Protein AF-A0AAD4SJN8-F1 (afdb_monomer_lite)

Structure (mmCIF, N/CA/C/O backbone):
data_AF-A0AAD4SJN8-F1
#
_entry.id   AF-A0AAD4SJN8-F1
#
loop_
_atom_site.group_PDB
_atom_site.id
_atom_site.type_symbol
_atom_site.label_atom_id
_atom_site.label_alt_id
_atom_site.label_comp_id
_atom_site.label_asym_id
_atom_site.label_entity_id
_atom_site.label_seq_id
_atom_site.pdbx_PDB_ins_code
_atom_site.Cartn_x
_atom_site.Cartn_y
_atom_site.Cartn_z
_atom_site.occupancy
_atom_site.B_iso_or_equiv
_atom_site.auth_seq_id
_atom_site.auth_comp_id
_atom_site.auth_asym_id
_atom_site.auth_atom_id
_atom_site.pdbx_PDB_model_num
ATOM 1 N N . MET A 1 1 ? -13.534 -18.147 2.222 1.00 52.78 1 MET A N 1
ATOM 2 C CA . MET A 1 1 ? -14.309 -17.140 1.469 1.00 52.78 1 MET A CA 1
ATOM 3 C C . MET A 1 1 ? -14.317 -15.875 2.313 1.00 52.78 1 MET A C 1
ATOM 5 O O . MET A 1 1 ? -14.558 -16.016 3.506 1.00 52.78 1 MET A O 1
ATOM 9 N N . CYS A 1 2 ? -14.008 -14.696 1.762 1.00 61.00 2 CYS A N 1
ATOM 10 C CA . CYS A 1 2 ? -14.218 -13.449 2.507 1.00 61.00 2 CYS A CA 1
ATOM 11 C C . CYS A 1 2 ? -15.721 -13.324 2.784 1.00 61.00 2 CYS A C 1
ATOM 13 O O . CYS A 1 2 ? -16.526 -13.441 1.858 1.00 61.00 2 CYS A O 1
ATOM 15 N N . ALA A 1 3 ? -16.102 -13.177 4.051 1.00 56.16 3 ALA A N 1
ATOM 16 C CA . ALA A 1 3 ? -17.465 -12.792 4.382 1.00 56.16 3 ALA A CA 1
ATOM 17 C C . ALA A 1 3 ? -17.661 -11.341 3.927 1.00 56.16 3 ALA A C 1
ATOM 19 O O . ALA A 1 3 ? -16.740 -10.533 4.043 1.00 56.16 3 ALA A O 1
ATOM 20 N N . ALA A 1 4 ? -18.826 -11.023 3.365 1.00 48.06 4 ALA A N 1
ATOM 21 C CA . ALA A 1 4 ? -19.153 -9.646 3.028 1.00 48.06 4 ALA A CA 1
ATOM 22 C C . ALA A 1 4 ? -19.136 -8.810 4.315 1.00 48.06 4 ALA A C 1
ATOM 24 O O . ALA A 1 4 ? -19.771 -9.192 5.298 1.00 48.06 4 ALA A O 1
ATOM 25 N N . ALA A 1 5 ? -18.408 -7.694 4.304 1.00 50.81 5 ALA A N 1
ATOM 26 C CA . ALA A 1 5 ? -18.499 -6.712 5.371 1.00 50.81 5 ALA A CA 1
ATOM 27 C C . ALA A 1 5 ? -19.950 -6.211 5.440 1.00 50.81 5 ALA A C 1
ATOM 29 O O . ALA A 1 5 ? -20.503 -5.744 4.439 1.00 50.81 5 ALA A O 1
ATOM 30 N N . GLU A 1 6 ? -20.586 -6.327 6.606 1.00 46.16 6 GLU A N 1
ATOM 31 C CA . GLU A 1 6 ? -21.868 -5.673 6.849 1.00 46.16 6 GLU A CA 1
ATOM 32 C C . GLU A 1 6 ? -21.643 -4.160 6.796 1.00 46.16 6 GLU A C 1
ATOM 34 O O . GLU A 1 6 ? -20.982 -3.567 7.651 1.00 46.16 6 GLU A O 1
ATOM 39 N N . SER A 1 7 ? -22.165 -3.542 5.735 1.00 48.19 7 SER A N 1
ATOM 40 C CA . SER A 1 7 ? -22.063 -2.109 5.476 1.00 48.19 7 SER A CA 1
ATOM 41 C C . SER A 1 7 ? -22.897 -1.345 6.504 1.00 48.19 7 SER A C 1
ATOM 43 O O . SER A 1 7 ? -24.072 -1.048 6.299 1.00 48.19 7 SER A O 1
ATOM 45 N N . THR A 1 8 ? -22.290 -1.064 7.654 1.00 46.25 8 THR A N 1
ATOM 46 C CA . THR A 1 8 ? -22.878 -0.191 8.666 1.00 46.25 8 THR A CA 1
ATOM 47 C C . THR A 1 8 ? -22.428 1.227 8.353 1.00 46.25 8 THR A C 1
ATOM 49 O O . THR A 1 8 ? -21.263 1.585 8.522 1.00 46.25 8 THR A O 1
ATOM 52 N N . THR A 1 9 ? -23.348 2.034 7.831 1.00 47.91 9 THR A N 1
ATOM 53 C CA . THR A 1 9 ? -23.113 3.436 7.488 1.00 47.91 9 THR A CA 1
ATOM 54 C C . THR A 1 9 ? -22.789 4.244 8.743 1.00 47.91 9 THR A C 1
ATOM 56 O O . THR A 1 9 ? -23.693 4.635 9.480 1.00 47.91 9 THR A O 1
ATOM 59 N N . ILE A 1 10 ? -21.509 4.538 8.966 1.00 47.38 10 ILE A N 1
ATOM 60 C CA . ILE A 1 10 ? -21.083 5.630 9.842 1.00 47.38 10 ILE A CA 1
ATOM 61 C C . ILE A 1 10 ? -20.614 6.759 8.934 1.00 47.38 10 ILE A C 1
ATOM 63 O O . ILE A 1 10 ? -19.460 6.822 8.518 1.00 47.38 10 ILE A O 1
ATOM 67 N N . VAL A 1 11 ? -21.550 7.644 8.591 1.00 51.84 11 VAL A N 1
ATOM 68 C CA . VAL A 1 11 ? -21.216 8.938 7.999 1.00 51.84 11 VAL A CA 1
ATOM 69 C C . VAL A 1 11 ? -20.634 9.785 9.126 1.00 51.84 11 VAL A C 1
ATOM 71 O O . VAL A 1 11 ? -21.370 10.358 9.925 1.00 51.84 11 VAL A O 1
ATOM 74 N N . SER A 1 12 ? -19.308 9.823 9.213 1.00 41.06 12 SER A N 1
ATOM 75 C CA . SER A 1 12 ? -18.590 10.853 9.957 1.00 41.06 12 SER A CA 1
ATOM 76 C C . SER A 1 12 ? -17.922 11.759 8.936 1.00 41.06 12 SER A C 1
ATOM 78 O O . SER A 1 12 ? -17.239 11.285 8.034 1.00 41.06 12 SER A O 1
ATOM 80 N N . SER A 1 13 ? -18.176 13.058 9.043 1.00 40.31 13 SER A N 1
ATOM 81 C CA . SER A 1 13 ? -17.774 14.125 8.122 1.00 40.31 13 SER A CA 1
ATOM 82 C C . SER A 1 13 ? -16.278 14.471 8.180 1.00 40.31 13 SER A C 1
ATOM 84 O O . SER A 1 13 ? -15.900 15.639 8.143 1.00 40.31 13 SER A O 1
ATOM 86 N N . GLN A 1 14 ? -15.426 13.459 8.276 1.00 47.50 14 GLN A N 1
ATOM 87 C CA . GLN A 1 14 ? -14.011 13.529 7.939 1.00 47.50 14 GLN A CA 1
ATOM 88 C C . GLN A 1 14 ? -13.916 12.874 6.562 1.00 47.50 14 GLN A C 1
ATOM 90 O O . GLN A 1 14 ? -14.525 11.821 6.402 1.00 47.50 14 GLN A O 1
ATOM 95 N N . GLU A 1 15 ? -13.256 13.468 5.564 1.00 55.94 15 GLU A N 1
ATOM 96 C CA . GLU A 1 15 ? -13.024 12.784 4.280 1.00 55.94 15 GLU A CA 1
ATOM 97 C 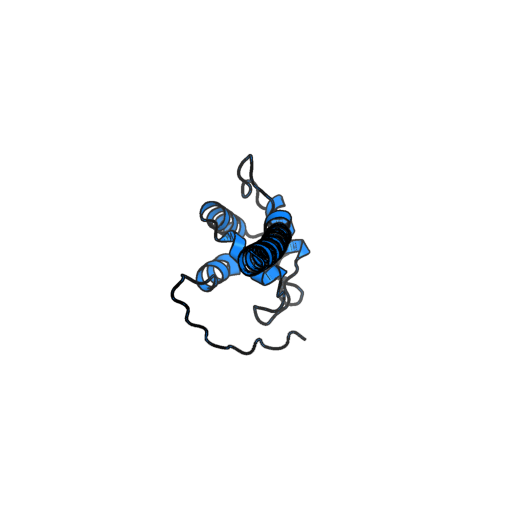C . GLU A 1 15 ? -12.457 11.389 4.573 1.00 55.94 15 GLU A C 1
ATOM 99 O O . GLU A 1 15 ? -11.333 11.238 5.050 1.00 55.94 15 GLU A O 1
ATOM 104 N N . GLY A 1 16 ? -13.315 10.375 4.470 1.00 68.88 16 GLY A N 1
ATOM 105 C CA . GLY A 1 16 ? -12.965 9.018 4.846 1.00 68.88 16 GLY A CA 1
ATOM 106 C C . GLY A 1 16 ? -12.077 8.435 3.766 1.00 68.88 16 GLY A C 1
ATOM 107 O O . GLY A 1 16 ? -12.225 8.804 2.607 1.00 68.88 16 GLY A O 1
ATOM 108 N N . CYS A 1 17 ? -11.263 7.446 4.130 1.00 80.62 17 CYS A N 1
ATOM 109 C CA . CYS A 1 17 ? -10.319 6.754 3.249 1.00 80.62 17 CYS A CA 1
ATOM 110 C C . CYS A 1 17 ? -10.909 6.161 1.950 1.00 80.62 17 CYS A C 1
ATOM 112 O O . CYS A 1 17 ? -10.179 5.548 1.183 1.00 80.62 17 CYS A O 1
ATOM 114 N N . SER A 1 18 ? -12.220 6.262 1.712 1.00 83.00 18 SER A N 1
ATOM 115 C CA . SER A 1 18 ? -12.920 5.701 0.557 1.00 83.00 18 SER A CA 1
ATOM 116 C C . SER A 1 18 ? -12.450 6.295 -0.769 1.00 83.00 18 SER A C 1
ATOM 118 O O . SER A 1 18 ? -12.319 5.553 -1.743 1.00 83.00 18 SER A O 1
ATOM 120 N N . ASN A 1 19 ? -12.213 7.607 -0.837 1.00 84.06 19 ASN A N 1
ATOM 121 C CA . ASN A 1 19 ? -11.777 8.248 -2.081 1.00 84.06 19 ASN A CA 1
ATOM 122 C C . ASN A 1 19 ? -10.348 7.813 -2.415 1.00 84.06 19 ASN A C 1
ATOM 124 O O . ASN A 1 19 ? -10.052 7.397 -3.531 1.00 84.06 19 ASN A O 1
ATOM 128 N N . GLU A 1 20 ? -9.497 7.790 -1.401 1.00 83.69 20 GLU A N 1
ATOM 129 C CA . GLU A 1 20 ? -8.092 7.419 -1.470 1.00 83.69 20 GLU A CA 1
ATOM 130 C C . GLU A 1 20 ? -7.947 5.939 -1.839 1.00 83.69 20 GLU A C 1
ATOM 132 O O . GLU A 1 20 ? -7.161 5.585 -2.717 1.00 83.69 20 GLU A O 1
ATOM 137 N N . LEU A 1 21 ? -8.753 5.061 -1.231 1.00 83.75 21 LEU A N 1
ATOM 138 C CA . LEU A 1 21 ? -8.773 3.635 -1.560 1.00 83.75 21 LEU A CA 1
ATOM 139 C C . LEU A 1 21 ? -9.265 3.393 -2.990 1.00 83.75 21 LEU A C 1
ATOM 141 O O . LEU A 1 21 ? -8.766 2.494 -3.664 1.00 83.75 21 LEU A O 1
ATOM 145 N N . THR A 1 22 ? -10.202 4.218 -3.467 1.00 85.94 22 THR A N 1
ATOM 146 C CA . THR A 1 22 ? -10.669 4.185 -4.859 1.00 85.94 22 THR A CA 1
ATOM 147 C C . THR A 1 22 ? -9.557 4.605 -5.818 1.00 85.94 22 THR A C 1
ATOM 149 O O . THR A 1 22 ? -9.368 3.968 -6.851 1.00 85.94 22 THR A O 1
ATOM 152 N N . GLU A 1 23 ? -8.763 5.622 -5.480 1.00 85.31 23 GLU A N 1
ATOM 153 C CA . GLU A 1 23 ? -7.605 6.013 -6.292 1.00 85.31 23 GLU A CA 1
ATOM 154 C C . GLU A 1 23 ? -6.499 4.949 -6.298 1.00 85.31 23 GLU A C 1
ATOM 156 O O . GLU A 1 23 ? -5.854 4.733 -7.325 1.00 85.31 23 GLU A O 1
ATOM 161 N N . LEU A 1 24 ? -6.311 4.245 -5.179 1.00 84.62 24 LEU A N 1
ATOM 162 C CA . LEU A 1 24 ? -5.386 3.116 -5.041 1.00 84.62 24 LEU A CA 1
ATOM 163 C C . LEU A 1 24 ? -5.916 1.815 -5.664 1.00 84.62 24 LEU A C 1
ATOM 165 O O . LEU A 1 24 ? -5.162 0.846 -5.780 1.00 84.62 24 LEU A O 1
ATOM 169 N N . ALA A 1 25 ? -7.158 1.793 -6.161 1.00 87.62 25 ALA A N 1
ATOM 170 C CA . ALA A 1 25 ? -7.733 0.632 -6.839 1.00 87.62 25 ALA A CA 1
ATOM 171 C C . ALA A 1 25 ? -6.933 0.216 -8.088 1.00 87.62 25 ALA A C 1
ATOM 173 O O . ALA A 1 25 ? -6.911 -0.956 -8.463 1.00 87.62 25 ALA A O 1
ATOM 174 N N . VAL A 1 26 ? -6.199 1.150 -8.703 1.00 90.31 26 VAL A N 1
ATOM 175 C CA . VAL A 1 26 ? -5.291 0.866 -9.830 1.00 90.31 26 VAL A CA 1
ATOM 176 C C . VAL A 1 26 ? -4.146 -0.089 -9.460 1.00 90.31 26 VAL A C 1
ATOM 178 O O . VAL A 1 26 ? -3.528 -0.671 -10.348 1.00 90.31 26 VAL A O 1
ATOM 181 N N . CYS A 1 27 ? -3.858 -0.264 -8.166 1.00 91.19 27 CYS A N 1
ATOM 182 C CA . CYS A 1 27 ? -2.856 -1.198 -7.657 1.00 91.19 27 CYS A CA 1
ATOM 183 C C . CYS A 1 27 ? -3.401 -2.618 -7.450 1.00 91.19 27 CYS A C 1
ATOM 185 O O . CYS A 1 27 ? -2.610 -3.553 -7.326 1.00 91.19 27 CYS A O 1
ATOM 187 N N . LEU A 1 28 ? -4.730 -2.802 -7.417 1.00 90.88 28 LEU A N 1
ATOM 188 C CA . LEU A 1 28 ? -5.381 -4.079 -7.091 1.00 90.88 28 LEU A CA 1
ATOM 189 C C . LEU A 1 28 ? -4.920 -5.254 -7.950 1.00 90.88 28 LEU A C 1
ATOM 191 O O . LEU A 1 28 ? -4.665 -6.305 -7.366 1.00 90.88 28 LEU A O 1
ATOM 195 N N . PRO A 1 29 ? -4.730 -5.117 -9.273 1.00 90.62 29 PRO A N 1
ATOM 196 C CA . PRO A 1 29 ? -4.205 -6.206 -10.092 1.00 90.62 29 PRO A CA 1
ATOM 197 C C . PRO A 1 29 ? -2.890 -6.811 -9.572 1.00 90.62 29 PRO A C 1
ATOM 199 O O . PRO A 1 29 ? -2.653 -7.995 -9.787 1.00 90.62 29 PRO A O 1
ATOM 202 N N . TYR A 1 30 ? -2.059 -6.015 -8.888 1.00 91.38 30 TYR A N 1
ATOM 203 C CA . TYR A 1 30 ? -0.795 -6.452 -8.296 1.00 91.38 30 TYR A CA 1
ATOM 204 C C . TYR A 1 30 ? -0.943 -6.882 -6.831 1.00 91.38 30 TYR A C 1
ATOM 206 O O . TYR A 1 30 ? -0.429 -7.931 -6.455 1.00 91.38 30 TYR A O 1
ATOM 214 N N . ILE A 1 31 ? -1.641 -6.095 -6.000 1.00 92.12 31 ILE A N 1
ATOM 215 C CA . ILE A 1 31 ? -1.727 -6.335 -4.546 1.00 92.12 31 ILE A CA 1
ATOM 216 C C . ILE A 1 31 ? -2.815 -7.325 -4.131 1.00 92.12 31 ILE A C 1
ATOM 218 O O . ILE A 1 31 ? -2.929 -7.635 -2.951 1.00 92.12 31 ILE A O 1
ATOM 222 N N . SER A 1 32 ? -3.668 -7.782 -5.042 1.00 92.38 32 SER A N 1
ATOM 223 C CA . SER A 1 32 ? -4.717 -8.743 -4.695 1.00 92.38 32 SER A CA 1
ATOM 224 C C . SER A 1 32 ? -4.159 -10.156 -4.572 1.00 92.38 32 SER A C 1
ATOM 226 O O . SER A 1 32 ? -3.155 -10.492 -5.191 1.00 92.38 32 SER A O 1
ATOM 228 N N . SER A 1 33 ? -4.846 -11.012 -3.820 1.00 90.06 33 SER A N 1
ATOM 229 C CA . SER A 1 33 ? -4.642 -12.461 -3.894 1.00 90.06 33 SER A CA 1
ATOM 230 C C . SER A 1 33 ? -5.430 -13.069 -5.069 1.00 90.06 33 SER A C 1
ATOM 232 O O . SER A 1 33 ? -6.355 -12.432 -5.594 1.00 90.06 33 SER A O 1
ATOM 234 N N . PRO A 1 34 ? -5.119 -14.312 -5.489 1.00 85.62 34 PRO A N 1
ATOM 235 C CA . PRO A 1 34 ? -5.926 -15.030 -6.471 1.00 85.62 34 PRO A CA 1
ATOM 236 C C . PRO A 1 34 ? -7.418 -15.047 -6.104 1.00 85.62 34 PRO A C 1
ATOM 238 O O . PRO A 1 34 ? -7.753 -15.253 -4.933 1.00 85.62 34 PRO A O 1
ATOM 241 N N . PRO A 1 35 ? -8.330 -14.852 -7.076 1.00 85.12 35 PRO A N 1
ATOM 242 C CA . PRO A 1 35 ? -8.108 -14.787 -8.530 1.00 85.12 35 PRO A CA 1
ATOM 243 C C . PRO A 1 35 ? -7.834 -13.377 -9.088 1.00 85.12 35 PRO A C 1
ATOM 245 O O . PRO A 1 35 ? -7.722 -13.215 -10.300 1.00 85.12 35 PRO A O 1
ATOM 248 N N . ASN A 1 36 ? -7.763 -12.351 -8.238 1.00 87.50 36 ASN A N 1
ATOM 249 C CA . ASN A 1 36 ? -7.689 -10.952 -8.672 1.00 87.50 36 ASN A CA 1
ATOM 250 C C . ASN A 1 36 ? -6.247 -10.449 -8.876 1.00 87.50 36 ASN A C 1
ATOM 252 O O . ASN A 1 36 ? -6.052 -9.289 -9.239 1.00 87.50 36 ASN A O 1
ATOM 256 N N . ASN A 1 37 ? -5.239 -11.301 -8.661 1.00 89.94 37 ASN A N 1
ATOM 257 C CA . ASN A 1 37 ? -3.824 -11.021 -8.914 1.00 89.94 37 ASN A CA 1
ATOM 258 C C . ASN A 1 37 ? -3.504 -11.083 -10.422 1.00 89.94 37 ASN A C 1
ATOM 260 O O . ASN A 1 37 ? -2.785 -11.956 -10.900 1.00 89.94 37 ASN A O 1
ATOM 264 N N . LEU A 1 38 ? -4.102 -10.182 -11.201 1.00 88.56 38 LEU A N 1
ATOM 265 C CA . LEU A 1 38 ? -4.031 -10.203 -12.665 1.00 88.56 38 LEU A CA 1
ATOM 266 C C . LEU A 1 38 ? -2.630 -9.900 -13.222 1.00 88.56 38 LEU A C 1
ATOM 268 O O . LEU A 1 38 ? -2.385 -10.157 -14.399 1.00 88.56 38 LEU A O 1
ATOM 272 N N . THR A 1 39 ? -1.729 -9.331 -12.417 1.00 88.38 39 THR A N 1
ATOM 273 C CA . THR A 1 39 ? -0.361 -8.992 -12.827 1.00 88.38 39 THR A CA 1
ATOM 274 C C . THR A 1 39 ? 0.638 -9.208 -11.692 1.00 88.38 39 THR A C 1
ATOM 276 O O . THR A 1 39 ? 0.348 -8.958 -10.522 1.00 88.38 39 THR A O 1
ATOM 279 N N . ASP A 1 40 ? 1.8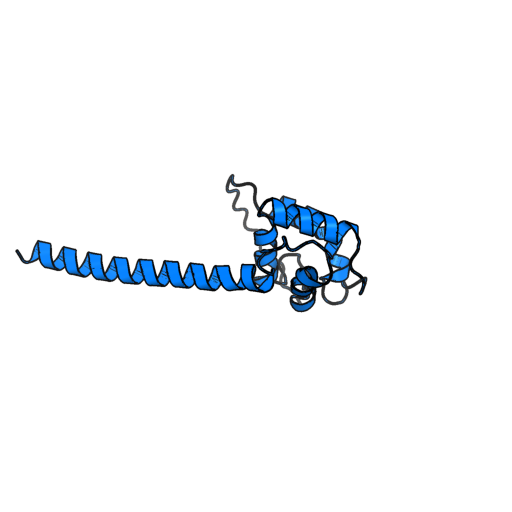48 -9.630 -12.052 1.00 85.75 40 ASP A N 1
ATOM 280 C CA . ASP A 1 40 ? 3.006 -9.677 -11.151 1.00 85.75 40 ASP A CA 1
ATOM 281 C C . ASP A 1 40 ? 3.873 -8.414 -11.241 1.00 85.75 40 ASP A C 1
ATOM 283 O O . ASP A 1 40 ? 4.755 -8.204 -10.413 1.00 85.75 40 ASP A O 1
ATOM 287 N N . GLU A 1 41 ? 3.594 -7.540 -12.209 1.00 87.44 41 GLU A N 1
ATOM 288 C CA . GLU A 1 41 ? 4.257 -6.249 -12.369 1.00 87.44 41 GLU A CA 1
ATOM 289 C C . GLU A 1 41 ? 3.380 -5.114 -11.837 1.00 87.44 41 GLU A C 1
ATOM 291 O O . GLU A 1 41 ? 2.166 -5.088 -12.064 1.00 87.44 41 GLU A O 1
ATOM 296 N N . VAL A 1 42 ? 4.002 -4.149 -11.152 1.00 87.81 42 VAL A N 1
ATOM 297 C CA . VAL A 1 42 ? 3.310 -2.964 -10.634 1.00 87.81 42 VAL A CA 1
ATOM 298 C C . VAL A 1 42 ? 3.052 -1.978 -11.778 1.00 87.81 42 VAL A C 1
ATOM 300 O O . VAL A 1 42 ? 4.008 -1.508 -12.399 1.00 87.81 42 VAL A O 1
ATOM 303 N N . PRO A 1 43 ? 1.789 -1.596 -12.046 1.00 85.62 43 PRO A N 1
ATOM 304 C CA . PRO A 1 43 ? 1.487 -0.578 -13.047 1.00 85.62 43 PRO A CA 1
ATOM 305 C C . PRO A 1 43 ? 2.140 0.762 -12.687 1.00 85.62 43 PRO A C 1
ATOM 307 O O . PRO A 1 43 ? 2.081 1.188 -11.535 1.00 85.62 43 PRO A O 1
ATOM 310 N N . THR A 1 44 ? 2.681 1.496 -13.663 1.00 86.00 44 THR A N 1
ATOM 311 C CA . THR A 1 44 ? 3.283 2.822 -13.410 1.00 86.00 44 THR A CA 1
ATOM 312 C C . THR A 1 44 ? 2.299 3.776 -12.723 1.00 86.00 44 THR A C 1
ATOM 314 O O . THR A 1 44 ? 2.652 4.448 -11.757 1.00 86.00 44 THR A O 1
ATOM 317 N N . SER A 1 45 ? 1.025 3.732 -13.131 1.00 88.94 45 SER A N 1
ATOM 318 C CA . SER A 1 45 ? -0.062 4.503 -12.518 1.00 88.94 45 SER A CA 1
ATOM 319 C C . SER A 1 45 ? -0.292 4.171 -11.041 1.00 88.94 45 SER A C 1
ATOM 321 O O . SER A 1 45 ? -0.713 5.042 -10.285 1.00 88.94 45 SER A O 1
ATOM 323 N N . CYS A 1 46 ? -0.022 2.933 -10.614 1.00 90.62 46 CYS A N 1
ATOM 324 C CA . CYS A 1 46 ? -0.086 2.555 -9.205 1.00 90.62 46 CYS A CA 1
ATOM 325 C C . CYS A 1 46 ? 1.001 3.269 -8.406 1.00 90.62 46 CYS A C 1
ATOM 327 O O . CYS A 1 46 ? 0.701 3.877 -7.381 1.00 90.62 46 CYS A O 1
ATOM 329 N N . CYS A 1 47 ? 2.238 3.278 -8.903 1.00 89.50 47 CYS A N 1
ATOM 330 C CA . CYS A 1 47 ? 3.327 3.964 -8.221 1.00 89.50 47 CYS A CA 1
ATOM 331 C C . CYS A 1 47 ? 3.115 5.477 -8.128 1.00 89.50 47 CYS A C 1
ATOM 333 O O . CYS A 1 47 ? 3.425 6.053 -7.088 1.00 89.50 47 CYS A O 1
ATOM 335 N N . ASP A 1 48 ? 2.534 6.112 -9.148 1.00 89.44 48 ASP A N 1
ATOM 336 C CA . ASP A 1 48 ? 2.210 7.543 -9.112 1.00 89.44 48 ASP A CA 1
ATOM 337 C C . ASP A 1 48 ? 1.164 7.870 -8.035 1.00 89.44 48 ASP A C 1
ATOM 339 O O . ASP A 1 48 ? 1.339 8.808 -7.250 1.00 89.44 48 ASP A O 1
ATOM 343 N N . ARG A 1 49 ? 0.092 7.067 -7.947 1.00 89.25 49 ARG A N 1
ATOM 344 C CA . ARG A 1 49 ? -0.946 7.225 -6.912 1.00 89.25 49 ARG A CA 1
ATOM 345 C C . ARG A 1 49 ? -0.410 6.936 -5.522 1.00 89.25 49 ARG A C 1
ATOM 347 O O . ARG A 1 49 ? -0.662 7.705 -4.600 1.00 89.25 49 ARG A O 1
ATOM 354 N N . TYR A 1 50 ? 0.388 5.887 -5.390 1.00 88.25 50 TYR A N 1
ATOM 355 C CA . TYR A 1 50 ? 1.050 5.527 -4.146 1.00 88.25 50 TYR A CA 1
ATOM 356 C C . TYR A 1 50 ? 1.975 6.650 -3.650 1.00 88.25 50 TYR A C 1
ATOM 358 O O . TYR A 1 50 ? 1.891 7.050 -2.490 1.00 88.25 50 TYR A O 1
ATOM 366 N N . LYS A 1 51 ? 2.775 7.248 -4.544 1.00 86.31 51 LYS A N 1
ATOM 367 C CA . LYS A 1 51 ? 3.584 8.446 -4.260 1.00 86.31 51 LYS A CA 1
ATOM 368 C C . LYS A 1 51 ? 2.744 9.618 -3.769 1.00 86.31 51 LYS A C 1
ATOM 370 O O . LYS A 1 51 ? 3.100 10.272 -2.793 1.00 86.31 51 LYS A O 1
ATOM 375 N N . SER A 1 52 ? 1.652 9.898 -4.477 1.00 85.56 52 SER A N 1
ATOM 376 C CA . SER A 1 52 ? 0.755 11.003 -4.150 1.00 85.56 52 SER A CA 1
ATOM 377 C C . SER A 1 52 ? 0.147 10.815 -2.760 1.00 85.56 52 SER A C 1
ATOM 379 O O . SER A 1 52 ? 0.197 11.732 -1.945 1.00 85.56 52 SER A O 1
ATOM 381 N N . ALA A 1 53 ? -0.336 9.606 -2.458 1.00 84.31 53 ALA A N 1
ATOM 382 C CA . ALA A 1 53 ? -0.896 9.254 -1.156 1.00 84.31 53 ALA A CA 1
ATOM 383 C C . ALA A 1 53 ? 0.137 9.364 -0.022 1.00 84.31 53 ALA A C 1
ATOM 385 O O . ALA A 1 53 ? -0.203 9.757 1.095 1.00 84.31 53 ALA A O 1
ATOM 386 N N . TYR A 1 54 ? 1.407 9.056 -0.297 1.00 82.00 54 TYR A N 1
ATOM 387 C CA . TYR A 1 54 ? 2.500 9.302 0.645 1.00 82.00 54 TYR A CA 1
ATOM 388 C C . TYR A 1 54 ? 2.693 10.793 0.930 1.00 82.00 54 TYR A C 1
ATOM 390 O O . TYR A 1 54 ? 2.821 11.178 2.090 1.00 82.00 54 TYR A O 1
ATOM 398 N N . GLY A 1 55 ? 2.685 11.636 -0.107 1.00 79.00 55 GLY A N 1
ATOM 399 C CA . GLY A 1 55 ? 2.875 13.082 0.029 1.00 79.00 55 GLY A CA 1
ATOM 400 C C . GLY A 1 55 ? 1.762 13.793 0.804 1.00 79.00 55 GLY A C 1
ATOM 401 O O . GLY A 1 55 ? 2.021 14.804 1.452 1.00 79.00 55 GLY A O 1
ATOM 402 N N . THR A 1 56 ? 0.539 13.263 0.774 1.00 80.81 56 THR A N 1
ATOM 403 C CA . THR A 1 56 ? -0.626 13.829 1.474 1.00 80.81 56 THR A CA 1
ATOM 404 C C . THR A 1 56 ? -0.898 13.192 2.841 1.00 80.81 56 THR A C 1
ATOM 406 O O . THR A 1 56 ? -1.757 13.672 3.574 1.00 80.81 56 THR A O 1
ATOM 409 N N . GLY A 1 57 ? -0.204 12.103 3.196 1.00 76.38 57 GLY A N 1
ATOM 410 C CA . GLY A 1 57 ? -0.460 11.323 4.417 1.00 76.38 57 GLY A CA 1
ATOM 411 C C . GLY A 1 57 ? -1.609 10.309 4.304 1.00 76.38 57 GLY A C 1
ATOM 412 O O . GLY A 1 57 ? -1.805 9.490 5.207 1.00 76.38 57 GLY A O 1
ATOM 413 N N . TYR A 1 58 ? -2.315 10.288 3.171 1.00 82.00 58 TYR A N 1
ATOM 414 C CA . TYR A 1 58 ? -3.390 9.334 2.879 1.00 82.00 58 TYR A CA 1
ATOM 415 C C . TYR A 1 58 ? -2.903 7.894 2.705 1.00 82.00 58 TYR A C 1
ATOM 417 O O . TYR A 1 58 ? -3.700 6.964 2.745 1.00 82.00 58 TYR A O 1
ATOM 425 N N . VAL A 1 59 ? -1.593 7.674 2.589 1.00 83.25 59 VAL A N 1
ATOM 426 C CA . VAL A 1 59 ? -0.998 6.332 2.610 1.00 83.25 59 VAL A CA 1
ATOM 427 C C . VAL A 1 59 ? -1.405 5.531 3.857 1.00 83.25 59 VAL A C 1
ATOM 429 O O . VAL A 1 59 ? -1.548 4.313 3.790 1.00 83.25 59 VAL A O 1
ATOM 432 N N . THR A 1 60 ? -1.685 6.203 4.978 1.00 83.94 60 THR A N 1
ATOM 433 C CA . THR A 1 60 ? -2.177 5.566 6.213 1.00 83.94 60 THR A CA 1
ATOM 434 C C . THR A 1 60 ? -3.512 4.838 6.024 1.00 83.94 60 THR A C 1
ATOM 436 O O . THR A 1 60 ? -3.774 3.857 6.720 1.00 83.94 60 THR A O 1
ATOM 439 N N . CYS A 1 61 ? -4.316 5.228 5.031 1.00 86.50 61 CYS A N 1
ATOM 440 C CA . CYS A 1 61 ? -5.551 4.537 4.674 1.00 86.50 61 CYS A CA 1
ATOM 441 C C . CYS A 1 61 ? -5.319 3.100 4.195 1.00 86.50 61 CYS A C 1
ATOM 443 O O . CYS A 1 61 ? -6.162 2.232 4.420 1.00 86.50 61 CYS A O 1
ATOM 445 N N . LEU A 1 62 ? -4.158 2.804 3.602 1.00 86.44 62 LEU A N 1
ATOM 446 C CA . LEU A 1 62 ? -3.804 1.440 3.202 1.00 86.44 62 LEU A CA 1
ATOM 447 C C . LEU A 1 62 ? -3.663 0.501 4.400 1.00 86.44 62 LEU A C 1
ATOM 449 O O . LEU A 1 62 ? -3.865 -0.704 4.260 1.00 86.44 62 LEU A O 1
ATOM 453 N N . CYS A 1 63 ? -3.407 1.031 5.596 1.00 87.75 63 CYS A N 1
ATOM 454 C CA . CYS A 1 63 ? -3.351 0.220 6.803 1.00 87.75 63 CYS A CA 1
ATOM 455 C C . CYS A 1 63 ? -4.709 -0.404 7.159 1.00 87.75 63 CYS A C 1
ATOM 457 O O . CYS A 1 63 ? -4.737 -1.412 7.864 1.00 87.75 63 CYS A O 1
ATOM 459 N N . HIS A 1 64 ? -5.829 0.123 6.646 1.00 87.19 64 HIS A N 1
ATOM 460 C CA . HIS A 1 64 ? -7.125 -0.549 6.766 1.00 87.19 64 HIS A CA 1
ATOM 461 C C . HIS A 1 64 ? -7.147 -1.884 6.019 1.00 87.19 64 HIS A C 1
ATOM 463 O O . HIS A 1 64 ? -7.641 -2.861 6.566 1.00 87.19 64 HIS A O 1
ATOM 469 N N . LEU A 1 65 ? -6.537 -1.960 4.832 1.00 86.25 65 LEU A N 1
ATOM 470 C CA . LEU A 1 65 ? -6.414 -3.210 4.072 1.00 86.25 65 LEU A CA 1
ATOM 471 C C . LEU A 1 65 ? -5.436 -4.193 4.725 1.00 86.25 65 LEU A C 1
ATOM 473 O O . LEU A 1 65 ? -5.632 -5.398 4.647 1.00 86.25 65 LEU A O 1
ATOM 477 N N . VAL A 1 66 ? -4.401 -3.693 5.406 1.00 87.81 66 VAL A N 1
ATOM 478 C CA . VAL A 1 66 ? -3.480 -4.545 6.180 1.00 87.81 66 VAL A CA 1
ATOM 479 C C . VAL A 1 66 ? -4.200 -5.176 7.377 1.00 87.81 66 VAL A C 1
ATOM 481 O O . VAL A 1 66 ? -4.017 -6.356 7.661 1.00 87.81 66 VAL A O 1
ATOM 484 N N . ARG A 1 67 ? -5.029 -4.394 8.081 1.00 86.19 67 ARG A N 1
ATOM 485 C CA . ARG A 1 67 ? -5.804 -4.859 9.244 1.00 86.19 67 ARG A CA 1
ATOM 486 C C . ARG A 1 67 ? -6.970 -5.757 8.848 1.00 86.19 67 ARG A C 1
ATOM 488 O O . ARG A 1 67 ? -7.252 -6.728 9.543 1.00 86.19 67 ARG A O 1
ATOM 495 N N . GLU A 1 68 ? -7.632 -5.435 7.744 1.00 87.75 68 GLU A N 1
ATOM 496 C CA . GLU A 1 68 ? -8.769 -6.175 7.213 1.00 87.75 68 GLU A CA 1
ATOM 497 C C . GLU A 1 68 ? -8.546 -6.495 5.724 1.00 87.75 68 GLU A C 1
ATOM 499 O O . GLU A 1 68 ? -9.039 -5.794 4.838 1.00 87.75 68 GLU A O 1
ATOM 504 N N . PRO A 1 69 ? -7.829 -7.593 5.416 1.00 86.50 69 PRO A N 1
ATOM 505 C CA . PRO A 1 69 ? -7.462 -7.943 4.040 1.00 86.50 69 PRO A CA 1
ATOM 506 C C . PRO A 1 69 ? -8.646 -8.275 3.129 1.00 86.50 69 PRO A C 1
ATOM 508 O O . PRO A 1 69 ? -8.484 -8.370 1.918 1.00 86.50 69 PRO A O 1
ATOM 511 N N . CYS A 1 70 ? -9.832 -8.475 3.705 1.00 86.88 70 CYS A N 1
ATOM 512 C CA . CYS A 1 70 ? -11.076 -8.744 2.991 1.00 86.88 70 CYS A CA 1
ATOM 513 C C . CYS A 1 70 ? -11.968 -7.498 2.832 1.00 86.88 70 CYS A C 1
ATOM 515 O O . CYS A 1 70 ? -13.088 -7.635 2.340 1.00 86.88 70 CYS A O 1
ATOM 517 N N . LEU A 1 71 ? -11.510 -6.300 3.218 1.00 85.75 71 LEU A N 1
ATOM 518 C CA . LEU A 1 71 ? -12.323 -5.073 3.227 1.00 85.75 71 LEU A CA 1
ATOM 519 C C . LEU A 1 71 ? -12.942 -4.741 1.856 1.00 85.75 71 LEU A C 1
ATOM 521 O O . LEU A 1 71 ? -14.026 -4.171 1.784 1.00 85.75 71 LEU A O 1
ATOM 525 N N . LEU A 1 72 ? -12.287 -5.138 0.762 1.00 84.12 72 LEU A N 1
ATOM 526 C CA . LEU A 1 72 ? -12.755 -4.912 -0.613 1.00 84.12 72 LEU A CA 1
ATOM 527 C C . LEU A 1 72 ? -13.693 -6.015 -1.139 1.00 84.12 72 LEU A C 1
ATOM 529 O O . LEU A 1 72 ? -14.017 -6.044 -2.324 1.00 84.12 72 LEU A O 1
ATOM 533 N N . GLY A 1 73 ? -14.105 -6.957 -0.285 1.00 86.12 73 GLY A N 1
ATOM 534 C CA . GLY A 1 73 ? -14.910 -8.123 -0.668 1.00 86.12 73 GLY A CA 1
ATOM 535 C C . GLY A 1 73 ? -14.103 -9.270 -1.289 1.00 86.12 73 GLY A C 1
ATOM 536 O O . GLY A 1 73 ? -14.662 -10.317 -1.614 1.00 86.12 73 GLY A O 1
ATOM 537 N N . PHE A 1 74 ? -12.787 -9.111 -1.420 1.00 88.38 74 PHE A N 1
ATOM 538 C CA . PHE A 1 74 ? -11.846 -10.144 -1.844 1.00 88.38 74 PHE A CA 1
ATOM 539 C C . PHE A 1 74 ? -10.519 -9.981 -1.088 1.00 88.38 74 PHE A C 1
ATOM 541 O O . PHE A 1 74 ? -10.230 -8.881 -0.615 1.00 88.38 74 PHE A O 1
ATOM 548 N N . PRO A 1 75 ? -9.720 -11.055 -0.952 1.00 90.12 75 PRO A N 1
ATOM 549 C CA . PRO A 1 75 ? -8.480 -10.997 -0.193 1.00 90.12 75 PRO A CA 1
ATOM 550 C C . PRO A 1 75 ? -7.392 -10.218 -0.940 1.00 90.12 75 PRO A C 1
ATOM 552 O O . PRO A 1 75 ? -7.138 -10.464 -2.123 1.00 90.12 75 PRO A O 1
ATOM 555 N N . VAL A 1 76 ? -6.708 -9.324 -0.230 1.00 90.94 76 VAL A N 1
ATOM 556 C CA . VAL A 1 76 ? -5.446 -8.718 -0.674 1.00 90.94 76 VAL A CA 1
ATOM 557 C C . VAL A 1 76 ? -4.236 -9.491 -0.146 1.00 90.94 76 VAL A C 1
ATOM 559 O O . VAL A 1 76 ? -4.294 -10.142 0.896 1.00 90.94 76 VAL A O 1
ATOM 562 N N . ASP A 1 77 ? -3.136 -9.437 -0.887 1.00 92.81 77 ASP A N 1
ATOM 563 C CA . ASP A 1 77 ? -1.826 -9.955 -0.507 1.00 92.81 77 ASP A CA 1
ATOM 564 C C . ASP A 1 77 ? -1.030 -8.854 0.215 1.00 92.81 77 ASP A C 1
ATOM 566 O O . ASP A 1 77 ? -0.514 -7.908 -0.389 1.00 92.81 77 ASP A O 1
ATOM 570 N N . ILE A 1 78 ? -0.941 -8.984 1.540 1.00 89.19 78 ILE A N 1
ATOM 571 C CA . ILE A 1 78 ? -0.267 -8.017 2.417 1.00 89.19 78 ILE A CA 1
ATOM 572 C C . ILE A 1 78 ? 1.231 -7.928 2.093 1.00 89.19 78 ILE A C 1
ATOM 574 O O . ILE A 1 78 ? 1.817 -6.846 2.137 1.00 89.19 78 ILE A O 1
ATOM 578 N N . THR A 1 79 ? 1.859 -9.044 1.720 1.00 90.00 79 THR A N 1
ATOM 579 C CA . THR A 1 79 ? 3.281 -9.067 1.367 1.00 90.00 79 THR A CA 1
ATOM 580 C C . THR A 1 79 ? 3.528 -8.231 0.115 1.00 90.00 79 THR A C 1
ATOM 582 O O . THR A 1 79 ? 4.450 -7.413 0.085 1.00 90.00 79 THR A O 1
ATOM 585 N N . ARG A 1 80 ? 2.663 -8.359 -0.899 1.00 90.12 80 ARG A N 1
ATOM 586 C CA . ARG A 1 80 ? 2.727 -7.516 -2.103 1.00 90.12 80 ARG A CA 1
ATOM 587 C C . ARG A 1 80 ? 2.408 -6.054 -1.812 1.00 90.12 80 ARG A C 1
ATOM 589 O O . ARG A 1 80 ? 3.039 -5.179 -2.402 1.00 90.12 80 ARG A O 1
ATOM 596 N N . MET A 1 81 ? 1.487 -5.774 -0.889 1.00 88.69 81 MET A N 1
ATOM 597 C CA . MET A 1 81 ? 1.224 -4.404 -0.440 1.00 88.69 81 MET A CA 1
ATOM 598 C C . MET A 1 81 ? 2.469 -3.749 0.165 1.00 88.69 81 MET A C 1
ATOM 600 O O . MET A 1 81 ? 2.823 -2.646 -0.242 1.00 88.69 81 MET A O 1
ATOM 604 N N . PHE A 1 82 ? 3.164 -4.412 1.092 1.00 87.88 82 PHE A N 1
ATOM 605 C CA . PHE A 1 82 ? 4.390 -3.861 1.681 1.00 87.88 82 PHE A CA 1
ATOM 606 C C . PHE A 1 82 ? 5.524 -3.730 0.664 1.00 87.88 82 PHE A C 1
ATOM 608 O O . PHE A 1 82 ? 6.274 -2.751 0.700 1.00 87.88 82 PHE A O 1
ATOM 615 N N . ALA A 1 83 ? 5.591 -4.640 -0.311 1.00 88.62 83 ALA A N 1
ATOM 616 C CA . ALA A 1 83 ? 6.551 -4.553 -1.403 1.00 88.62 83 ALA A CA 1
ATOM 617 C C . ALA A 1 83 ? 6.388 -3.279 -2.255 1.00 88.62 83 ALA A C 1
ATOM 619 O O . ALA A 1 83 ? 7.363 -2.863 -2.878 1.00 88.62 83 ALA A O 1
ATOM 620 N N . LEU A 1 84 ? 5.227 -2.603 -2.260 1.00 86.25 84 LEU A N 1
ATOM 621 C CA . LEU A 1 84 ? 5.042 -1.342 -2.998 1.00 86.25 84 LEU A CA 1
ATOM 622 C C . LEU A 1 84 ? 6.049 -0.261 -2.587 1.00 86.25 84 LEU A C 1
ATOM 624 O O . LEU A 1 84 ? 6.522 0.484 -3.444 1.00 86.25 84 LEU A O 1
ATOM 628 N N . SER A 1 85 ? 6.432 -0.198 -1.306 1.00 82.25 85 SER A N 1
ATOM 629 C CA . SER A 1 85 ? 7.462 0.734 -0.826 1.00 82.25 85 SER A CA 1
ATOM 630 C C . SER A 1 85 ? 8.820 0.511 -1.500 1.00 82.25 85 SER A C 1
ATOM 632 O O . SER A 1 85 ? 9.559 1.469 -1.705 1.00 82.25 85 SER A O 1
ATOM 634 N N . THR A 1 86 ? 9.144 -0.729 -1.868 1.00 82.19 86 THR A N 1
ATOM 635 C CA . THR A 1 86 ? 10.413 -1.082 -2.517 1.00 82.19 86 THR A CA 1
ATOM 636 C C . THR A 1 86 ? 10.305 -1.070 -4.041 1.00 82.19 86 THR A C 1
ATOM 638 O O . THR A 1 86 ? 11.239 -0.649 -4.719 1.00 82.19 86 THR A O 1
ATOM 641 N N . VAL A 1 87 ? 9.175 -1.527 -4.587 1.00 85.81 87 VAL A N 1
ATOM 642 C CA . VAL A 1 87 ? 8.972 -1.701 -6.032 1.00 85.81 87 VAL A CA 1
ATOM 643 C C . VAL A 1 87 ? 8.681 -0.381 -6.735 1.00 85.81 87 VAL A C 1
ATOM 645 O O . VAL A 1 87 ? 9.035 -0.239 -7.900 1.00 85.81 87 VAL A O 1
ATOM 648 N N . CYS A 1 88 ? 8.083 0.598 -6.055 1.00 84.62 88 CYS A N 1
ATOM 649 C CA . CYS A 1 88 ? 7.862 1.918 -6.628 1.00 84.62 88 CYS A CA 1
ATOM 650 C C . CYS A 1 88 ? 9.097 2.808 -6.420 1.00 84.62 88 CYS A C 1
ATOM 652 O O . CYS A 1 88 ? 9.251 3.394 -5.339 1.00 84.62 88 CYS A O 1
ATOM 654 N N . PRO A 1 89 ? 9.984 2.953 -7.431 1.00 61.97 89 PRO A N 1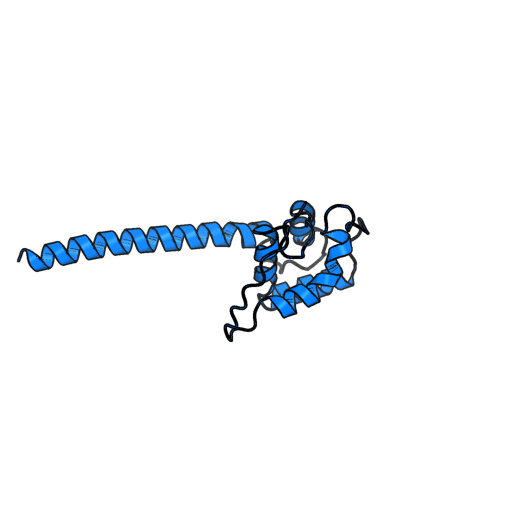
ATOM 655 C CA . PRO A 1 89 ? 11.170 3.787 -7.303 1.00 61.97 89 PRO A CA 1
ATOM 656 C C . PRO A 1 89 ? 10.705 5.205 -6.985 1.00 61.97 89 PRO A C 1
ATOM 658 O O . PRO A 1 89 ? 9.880 5.752 -7.711 1.00 61.97 89 PRO A O 1
ATOM 661 N N . SER A 1 90 ? 11.220 5.793 -5.901 1.00 60.28 90 SER A N 1
ATOM 662 C CA . SER A 1 90 ? 10.923 7.138 -5.372 1.00 60.28 90 SER A CA 1
ATOM 663 C C . SER A 1 90 ? 9.632 7.351 -4.556 1.00 60.28 90 SER A C 1
ATOM 665 O O . SER A 1 90 ? 9.351 8.493 -4.200 1.00 60.28 90 SER A O 1
ATOM 667 N N . ALA A 1 91 ? 8.867 6.310 -4.205 1.00 53.91 91 ALA A N 1
ATOM 668 C CA . ALA A 1 91 ? 7.696 6.465 -3.322 1.00 53.91 91 ALA A CA 1
ATOM 669 C C . ALA A 1 91 ? 8.033 6.774 -1.858 1.00 53.91 91 ALA A C 1
ATOM 671 O O . ALA A 1 91 ? 7.215 7.346 -1.143 1.00 53.91 91 ALA A O 1
ATOM 672 N N . ILE A 1 92 ? 9.249 6.447 -1.433 1.00 54.94 92 ILE A N 1
ATOM 673 C CA . ILE A 1 92 ? 9.754 6.823 -0.121 1.00 54.94 92 ILE A CA 1
ATOM 674 C C . ILE A 1 92 ? 10.532 8.140 -0.299 1.00 54.94 92 ILE A C 1
ATOM 676 O O . ILE A 1 92 ? 11.488 8.158 -1.084 1.00 54.94 92 ILE A O 1
ATOM 680 N N . PRO A 1 93 ? 10.155 9.257 0.359 1.00 52.69 93 PRO A N 1
ATOM 681 C CA . PRO A 1 93 ? 11.055 10.403 0.468 1.00 52.69 93 PRO A CA 1
ATOM 682 C C . PRO A 1 93 ? 12.391 9.938 1.063 1.00 52.69 93 PRO A C 1
ATOM 684 O O . PRO A 1 93 ? 12.440 8.921 1.741 1.00 52.69 93 PRO A O 1
ATOM 687 N N . VAL A 1 94 ? 13.484 10.654 0.814 1.00 52.44 94 VAL A N 1
ATOM 688 C CA . VAL A 1 94 ? 14.851 10.259 1.228 1.00 52.44 94 VAL A CA 1
ATOM 689 C C . VAL A 1 94 ? 15.006 9.917 2.728 1.00 52.44 94 VAL A C 1
ATOM 691 O O . VAL A 1 94 ? 15.948 9.211 3.070 1.00 52.44 94 VAL A O 1
ATOM 694 N N . ASP A 1 95 ? 14.036 10.302 3.571 1.00 53.44 95 ASP A N 1
ATOM 695 C CA . ASP A 1 95 ? 13.931 10.002 5.012 1.00 53.44 95 ASP A CA 1
ATOM 696 C C . ASP A 1 95 ? 12.620 9.264 5.415 1.00 53.44 95 ASP A C 1
ATOM 698 O O . ASP A 1 95 ? 12.197 9.298 6.571 1.00 53.44 95 ASP A O 1
ATOM 702 N N . GLY A 1 96 ? 11.896 8.662 4.464 1.00 60.91 96 GLY A N 1
ATOM 703 C CA . GLY A 1 96 ? 10.529 8.161 4.657 1.00 60.91 96 GLY A CA 1
ATOM 704 C C . GLY A 1 96 ? 10.416 6.771 5.297 1.00 60.91 96 GLY A C 1
ATOM 705 O O . GLY A 1 96 ? 11.224 5.875 5.066 1.00 60.91 96 GLY A O 1
ATOM 706 N N . ILE A 1 97 ? 9.353 6.577 6.078 1.00 72.19 97 ILE A N 1
ATOM 707 C CA . ILE A 1 97 ? 9.014 5.313 6.744 1.00 72.19 97 ILE A CA 1
ATOM 708 C C . ILE A 1 97 ? 8.309 4.372 5.741 1.00 72.19 97 ILE A C 1
ATOM 710 O O . ILE A 1 97 ? 7.423 4.803 4.995 1.00 72.19 97 ILE A O 1
ATOM 714 N N . SER A 1 98 ? 8.686 3.086 5.705 1.00 80.00 98 SER A N 1
ATOM 715 C CA . SER A 1 98 ? 8.031 2.076 4.853 1.00 80.00 98 SER A CA 1
ATOM 716 C C . SER A 1 98 ? 6.570 1.846 5.259 1.00 80.00 98 SER A C 1
ATOM 718 O O . SER A 1 98 ? 6.180 2.122 6.394 1.00 80.00 98 SER A O 1
ATOM 720 N N . LEU A 1 99 ? 5.744 1.331 4.340 1.00 82.25 99 LEU A N 1
ATOM 721 C CA . LEU A 1 99 ? 4.325 1.080 4.618 1.00 82.25 99 LEU A CA 1
ATOM 722 C C . LEU A 1 99 ? 4.137 0.084 5.766 1.00 82.25 99 LEU A C 1
ATOM 724 O O . LEU A 1 99 ? 3.258 0.269 6.601 1.00 82.25 99 LEU A O 1
ATOM 728 N N . GLU A 1 100 ? 4.997 -0.931 5.826 1.00 83.31 100 GLU A N 1
ATOM 729 C CA . GLU A 1 100 ? 5.054 -1.907 6.916 1.00 83.31 100 GLU A CA 1
ATOM 730 C C . GLU A 1 100 ? 5.227 -1.211 8.268 1.00 83.31 100 GLU A C 1
ATOM 732 O O . GLU A 1 100 ? 4.364 -1.315 9.136 1.00 83.31 100 GLU A O 1
ATOM 737 N N . VAL A 1 101 ? 6.264 -0.382 8.409 1.00 81.06 101 VAL A N 1
ATOM 738 C CA . VAL A 1 101 ? 6.536 0.331 9.663 1.00 81.06 101 VAL A CA 1
ATOM 739 C C . VAL A 1 101 ? 5.463 1.383 9.962 1.00 81.06 101 VAL A C 1
ATOM 741 O O . VAL A 1 101 ? 5.156 1.617 11.126 1.00 81.06 101 VAL A O 1
ATOM 744 N N . LEU A 1 102 ? 4.838 1.99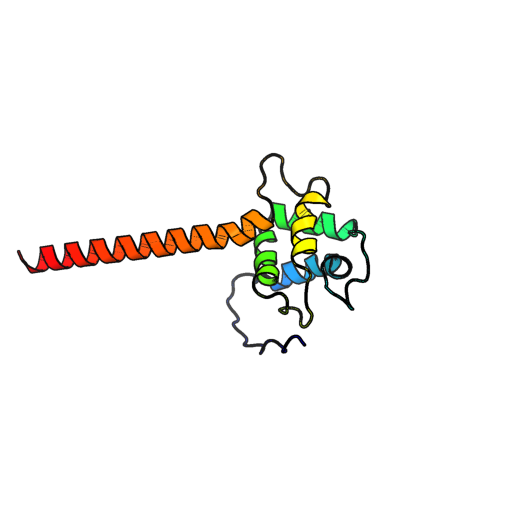9 8.956 1.00 82.06 102 LEU A N 1
ATOM 745 C CA . LEU A 1 102 ? 3.704 2.906 9.169 1.00 82.06 102 LEU A CA 1
ATOM 746 C C . LEU A 1 102 ? 2.488 2.160 9.734 1.00 82.06 102 LEU A C 1
ATOM 748 O O . LEU A 1 102 ? 1.900 2.582 10.731 1.00 82.06 102 LEU A O 1
ATOM 752 N N . CYS A 1 103 ? 2.120 1.033 9.131 1.00 82.38 103 CYS A N 1
ATOM 753 C CA . CYS A 1 103 ? 0.932 0.285 9.524 1.00 82.38 103 CYS A CA 1
ATOM 754 C C . CYS A 1 103 ? 1.120 -0.497 10.828 1.00 82.38 103 CYS A C 1
ATOM 756 O O . CYS A 1 103 ? 0.182 -0.569 11.623 1.00 82.38 103 CYS A O 1
ATOM 758 N N . GLU A 1 104 ? 2.323 -0.994 11.111 1.00 75.12 104 GLU A N 1
ATOM 759 C CA . GLU A 1 104 ? 2.668 -1.620 12.392 1.00 75.12 104 GLU A CA 1
ATOM 760 C C . GLU A 1 104 ? 2.975 -0.587 13.485 1.00 75.12 104 GLU A C 1
ATOM 762 O O . GLU A 1 104 ? 2.582 -0.747 14.642 1.00 75.12 104 GLU A O 1
ATOM 767 N N . GLY A 1 105 ? 3.606 0.530 13.122 1.00 60.81 105 GLY A N 1
ATOM 768 C CA . GLY A 1 105 ? 3.948 1.629 14.024 1.00 60.81 105 GLY A CA 1
ATOM 769 C C . GLY A 1 105 ? 2.726 2.354 14.580 1.00 60.81 105 GLY A C 1
ATOM 770 O O . GLY A 1 105 ? 2.754 2.788 15.729 1.00 60.81 105 GLY A O 1
ATOM 771 N N . THR A 1 106 ? 1.608 2.408 13.845 1.00 53.41 106 THR A N 1
ATOM 772 C CA . THR A 1 106 ? 0.326 2.861 14.423 1.00 53.41 106 THR A CA 1
ATOM 773 C C . THR A 1 106 ? -0.150 1.965 15.565 1.00 53.41 106 THR A C 1
ATOM 775 O O . THR A 1 106 ? -0.816 2.457 16.471 1.00 53.41 106 THR A O 1
ATOM 778 N N . ASN A 1 107 ? 0.221 0.683 15.576 1.00 51.03 107 ASN A N 1
ATOM 779 C CA . ASN A 1 107 ? -0.061 -0.228 16.680 1.00 51.03 107 ASN A CA 1
ATOM 780 C C . ASN A 1 107 ? 0.851 0.082 17.876 1.00 51.03 107 ASN A C 1
ATOM 782 O O . ASN A 1 107 ? 0.376 0.174 19.000 1.00 51.03 107 ASN A O 1
ATOM 786 N N . PHE A 1 108 ? 2.136 0.365 17.643 1.00 49.06 108 PHE A N 1
ATOM 787 C CA . PHE A 1 108 ? 3.067 0.764 18.706 1.00 49.06 108 PHE A CA 1
ATOM 788 C C . PHE A 1 108 ? 2.709 2.126 19.318 1.00 49.06 108 PHE A C 1
ATOM 790 O O . PHE A 1 108 ? 2.725 2.275 20.533 1.00 49.06 108 PHE A O 1
ATOM 797 N N . TYR A 1 109 ? 2.315 3.110 18.506 1.00 47.69 109 TYR A N 1
ATOM 798 C CA . TYR A 1 109 ? 1.860 4.418 18.987 1.00 47.69 109 TYR A CA 1
ATOM 799 C C . TYR A 1 109 ? 0.506 4.317 19.704 1.00 47.69 109 TYR A C 1
ATOM 801 O O . TYR A 1 109 ? 0.317 4.949 20.737 1.00 47.69 109 TYR A O 1
ATOM 809 N N . PHE A 1 110 ? -0.418 3.477 19.223 1.00 47.75 110 PHE A N 1
ATOM 810 C CA . PHE A 1 110 ? -1.676 3.188 19.916 1.00 47.75 110 PHE A CA 1
ATOM 811 C C . PHE A 1 110 ? -1.446 2.455 21.245 1.00 47.75 110 PHE A C 1
ATOM 813 O O . PHE A 1 110 ? -2.072 2.804 22.243 1.00 47.75 110 PHE A O 1
ATOM 820 N N . LEU A 1 111 ? -0.508 1.505 21.304 1.00 46.19 111 LEU A N 1
ATOM 821 C CA . LEU A 1 111 ? -0.091 0.840 22.541 1.00 46.19 111 LEU A CA 1
ATOM 822 C C . LEU A 1 111 ? 0.621 1.806 23.492 1.00 46.19 111 LEU A C 1
ATOM 824 O O . LEU A 1 111 ? 0.344 1.773 24.684 1.00 46.19 111 LEU A O 1
ATOM 828 N N . LEU A 1 112 ? 1.471 2.708 22.994 1.00 50.75 112 LEU A N 1
ATOM 829 C CA . LEU A 1 112 ? 2.109 3.750 23.803 1.00 50.75 112 LEU A CA 1
ATOM 830 C C . LEU A 1 112 ? 1.092 4.764 24.329 1.00 50.75 112 LEU A C 1
ATOM 832 O O . LEU A 1 112 ? 1.164 5.120 25.501 1.00 50.75 112 LEU A O 1
ATOM 836 N N . ILE A 1 113 ? 0.123 5.201 23.520 1.00 54.28 113 ILE A N 1
ATOM 837 C CA . ILE A 1 113 ? -0.979 6.066 23.967 1.00 54.28 113 ILE A CA 1
ATOM 838 C C . ILE A 1 113 ? -1.848 5.326 24.985 1.00 54.28 113 ILE A C 1
ATOM 840 O O . ILE A 1 113 ? -2.219 5.923 25.990 1.00 54.28 113 ILE A O 1
ATOM 844 N N . SER A 1 114 ? -2.146 4.044 24.771 1.00 48.16 114 SER A N 1
ATOM 845 C CA . SER A 1 114 ? -2.933 3.225 25.703 1.00 48.16 114 SER A CA 1
ATOM 846 C C . SER A 1 114 ? -2.195 3.011 27.025 1.00 48.16 114 SER A C 1
ATOM 848 O O . SER A 1 114 ? -2.782 3.189 28.086 1.00 48.16 114 SER A O 1
ATOM 850 N N . TYR A 1 115 ? -0.896 2.710 26.979 1.00 55.88 115 TYR A N 1
ATOM 851 C CA . TYR A 1 115 ? -0.035 2.562 28.153 1.00 55.88 115 TYR A CA 1
ATOM 852 C C . TYR A 1 115 ? 0.135 3.887 28.901 1.00 55.88 115 TYR A C 1
ATOM 854 O O . TYR A 1 115 ? 0.024 3.928 30.121 1.00 55.88 115 TYR A O 1
ATOM 862 N N . SER A 1 116 ? 0.344 4.987 28.173 1.00 54.84 116 SER A N 1
ATOM 863 C CA . SER A 1 116 ? 0.445 6.324 28.759 1.00 54.84 116 SER A CA 1
ATOM 864 C C . SER A 1 116 ? -0.880 6.732 29.397 1.00 54.84 116 SER A C 1
ATOM 866 O O . SER A 1 116 ? -0.877 7.168 30.539 1.00 54.84 116 SER A O 1
ATOM 868 N N . ASN A 1 117 ? -2.020 6.532 28.725 1.00 53.78 117 ASN A N 1
ATOM 869 C CA . ASN A 1 117 ? -3.342 6.800 29.303 1.00 53.78 117 ASN A CA 1
ATOM 870 C C . ASN A 1 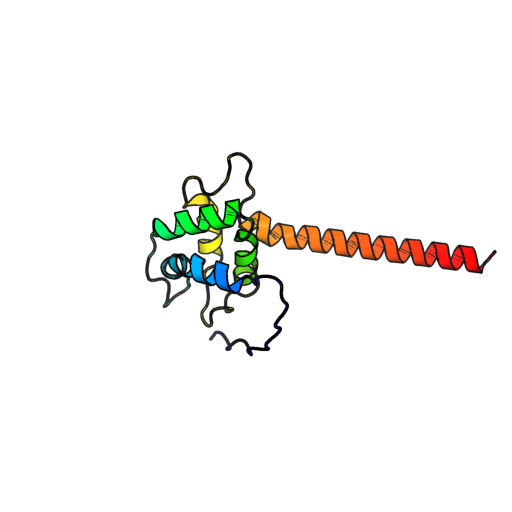117 ? -3.606 5.944 30.545 1.00 53.78 117 ASN A C 1
ATOM 872 O O . ASN A 1 117 ? -4.057 6.481 31.551 1.00 53.78 117 ASN A O 1
ATOM 876 N N . PHE A 1 118 ? -3.272 4.651 30.514 1.00 56.50 118 PHE A N 1
ATOM 877 C CA . PHE A 1 118 ? -3.392 3.768 31.674 1.00 56.50 118 PHE A CA 1
ATOM 878 C C . PHE A 1 118 ? -2.527 4.260 32.848 1.00 56.50 118 PHE A C 1
ATOM 880 O O . PHE A 1 118 ? -3.025 4.404 33.963 1.00 56.50 118 PHE A O 1
ATOM 887 N N . ALA A 1 119 ? -1.268 4.625 32.589 1.00 57.91 119 ALA A N 1
ATOM 888 C CA . ALA A 1 119 ? -0.367 5.185 33.595 1.00 57.91 119 ALA A CA 1
ATOM 889 C C . ALA A 1 119 ? -0.856 6.541 34.144 1.00 57.91 119 ALA A C 1
ATOM 891 O O . ALA A 1 119 ? -0.794 6.778 35.349 1.00 57.91 119 ALA A O 1
ATOM 892 N N . TYR A 1 120 ? -1.394 7.423 33.293 1.00 57.09 120 TYR A N 1
ATOM 893 C CA . TYR A 1 120 ? -2.012 8.681 33.725 1.00 57.09 120 TYR A CA 1
ATOM 894 C C . TYR A 1 120 ? -3.240 8.434 34.609 1.00 57.09 120 TYR A C 1
ATOM 896 O O . TYR A 1 120 ? -3.424 9.126 35.609 1.00 57.09 120 TYR A O 1
ATOM 904 N N . GLN A 1 121 ? -4.065 7.441 34.280 1.00 57.53 121 GLN A N 1
ATOM 905 C CA . GLN A 1 121 ? -5.282 7.132 35.025 1.00 57.53 121 GLN A CA 1
ATOM 906 C C . GLN A 1 121 ? -4.983 6.509 36.396 1.00 57.53 121 GLN A C 1
ATOM 908 O O . GLN A 1 121 ? -5.667 6.831 37.372 1.00 57.53 121 GLN A O 1
ATOM 913 N N . GLU A 1 122 ? -3.917 5.711 36.509 1.00 56.66 122 GLU A N 1
ATOM 914 C CA . GLU A 1 122 ? -3.395 5.238 37.797 1.00 56.66 122 GLU A CA 1
ATOM 915 C C . GLU A 1 122 ? -2.877 6.402 38.659 1.00 56.66 122 GLU A C 1
ATOM 917 O O . GLU A 1 122 ? -3.261 6.527 39.822 1.00 56.66 122 GLU A O 1
ATOM 922 N N . VAL A 1 123 ? -2.081 7.316 38.090 1.00 57.50 123 VAL A N 1
ATOM 923 C CA . VAL A 1 123 ? -1.546 8.483 38.820 1.00 57.50 123 VAL A CA 1
ATOM 924 C C . VAL A 1 123 ? -2.660 9.424 39.289 1.00 57.50 123 VAL A C 1
ATOM 926 O O . VAL A 1 123 ? -2.646 9.864 40.438 1.00 57.50 123 VAL A O 1
ATOM 929 N N . VAL A 1 124 ? -3.659 9.705 38.447 1.00 56.88 124 VAL A N 1
ATOM 930 C CA . VAL A 1 124 ? -4.824 10.523 38.830 1.00 56.88 124 VAL A CA 1
ATOM 931 C C . VAL A 1 124 ? -5.638 9.840 39.931 1.00 56.88 124 VAL A C 1
ATOM 933 O O . VAL A 1 124 ? -6.030 10.505 40.886 1.00 56.88 124 VAL A O 1
ATOM 936 N N . SER A 1 125 ? -5.834 8.520 39.868 1.00 55.09 125 SER A N 1
ATOM 937 C CA . SER A 1 125 ? -6.558 7.768 40.906 1.00 55.09 125 SER A CA 1
ATOM 938 C C . SER A 1 125 ? -5.825 7.766 42.254 1.00 55.09 125 SER A C 1
ATOM 940 O O . SER A 1 125 ? -6.461 7.842 43.311 1.00 55.09 125 SER A O 1
ATOM 942 N N . ILE A 1 126 ? -4.490 7.723 42.235 1.00 58.09 126 ILE A N 1
ATOM 943 C CA . ILE A 1 126 ? -3.649 7.832 43.435 1.00 58.09 126 ILE A CA 1
ATOM 944 C C . ILE A 1 126 ? -3.722 9.251 44.013 1.00 58.09 126 ILE A C 1
ATOM 946 O O . ILE A 1 126 ? -3.938 9.411 45.214 1.00 58.09 126 ILE A O 1
ATOM 950 N N . LEU A 1 127 ? -3.603 10.287 43.177 1.00 54.16 127 LEU A N 1
ATOM 951 C CA . LEU A 1 127 ? -3.676 11.683 43.620 1.00 54.16 127 LEU A CA 1
ATOM 952 C C . LEU A 1 127 ? -5.071 12.062 44.135 1.00 54.16 127 LEU A C 1
ATOM 954 O O . LEU A 1 127 ? -5.173 12.740 45.154 1.00 54.16 127 LEU A O 1
ATOM 958 N N . SER A 1 128 ? -6.148 11.589 43.503 1.00 55.25 128 SER A N 1
ATOM 959 C CA . SER A 1 128 ? -7.511 11.801 44.001 1.00 55.25 128 SER A CA 1
ATOM 960 C C . SER A 1 128 ? -7.744 11.123 45.353 1.00 55.25 128 SER A C 1
ATOM 962 O O . SER A 1 128 ? -8.333 11.745 46.230 1.00 55.25 128 SER A O 1
ATOM 964 N N . ASN A 1 129 ? -7.232 9.908 45.580 1.00 55.34 129 ASN A N 1
ATOM 965 C CA . ASN A 1 129 ? -7.285 9.287 46.911 1.00 55.34 129 ASN A CA 1
ATOM 966 C C . ASN A 1 129 ? -6.458 10.059 47.951 1.00 55.34 129 ASN A C 1
ATOM 968 O O . ASN A 1 129 ? -6.879 10.179 49.097 1.00 55.34 129 ASN A O 1
ATOM 972 N N . TYR A 1 130 ? -5.312 10.622 47.560 1.00 50.88 130 TYR A N 1
ATOM 973 C CA . TYR A 1 130 ? -4.460 11.406 48.459 1.00 50.88 130 TYR A CA 1
ATOM 974 C C . TYR A 1 130 ? -5.087 12.756 48.859 1.00 50.88 130 TYR A C 1
ATOM 976 O O . TYR A 1 130 ? -4.899 13.216 49.984 1.00 50.88 130 TYR A O 1
ATOM 984 N N . VAL A 1 131 ? -5.858 13.376 47.957 1.00 51.03 131 VAL A N 1
ATOM 985 C CA . VAL A 1 131 ? -6.621 14.612 48.220 1.00 51.03 131 VAL A CA 1
ATOM 986 C C . VAL A 1 131 ? -7.879 14.349 49.057 1.00 51.03 131 VAL A C 1
ATOM 988 O O . VAL A 1 131 ? -8.279 15.224 49.808 1.00 51.03 131 VAL A O 1
ATOM 991 N N . PHE A 1 132 ? -8.490 13.161 48.976 1.00 45.97 132 PHE A N 1
ATOM 992 C CA . PHE A 1 132 ? -9.641 12.788 49.817 1.00 45.97 132 PHE A CA 1
ATOM 993 C C . PHE A 1 132 ? -9.263 12.299 51.231 1.00 45.97 132 PHE A C 1
ATOM 995 O O . PHE A 1 132 ? -10.148 12.140 52.071 1.00 45.97 132 PHE A O 1
ATOM 1002 N N . LEU A 1 133 ? -7.978 12.036 51.495 1.00 47.53 133 LEU A N 1
ATOM 1003 C CA . LEU A 1 133 ? -7.456 11.570 52.791 1.00 47.53 133 LEU A CA 1
ATOM 1004 C C . LEU A 1 133 ? -6.723 12.663 53.601 1.00 47.53 133 LEU A C 1
ATOM 1006 O O . LEU A 1 133 ? -6.223 12.360 54.685 1.00 47.53 133 LEU A O 1
ATOM 1010 N N . ASN A 1 134 ? -6.671 13.905 53.105 1.00 44.56 134 ASN A N 1
ATOM 1011 C CA . ASN A 1 134 ? -6.264 15.110 53.850 1.00 44.56 134 ASN A CA 1
ATOM 1012 C C . ASN A 1 134 ? -7.432 16.094 53.950 1.00 44.56 134 ASN A C 1
ATOM 1014 O O . ASN A 1 134 ? -7.427 16.892 54.912 1.00 44.56 134 ASN A O 1
#

Radius of gyration: 19.72 Å; chains: 1; bounding box: 38×32×67 Å

Secondary structure (DSSP, 8-state):
-PPPP-------SS--THHHHHHGGGGHHHHBPTTS---SSPPHHHHHHHHHHHHHSGGGGHHHHHH-TTTTSS-B-HHHHHHHHHHSTT-S-TTPPPHHHHHHHHHHHHHHHHHHHHHHHHHHHHHHHHHH--

Sequence (134 aa):
MCAAAESTTIVSSQEGCSNELTELAVCLPYISSPPNNLTDEVPTSCCDRYKSAYGTGYVTCLCHLVREPCLLGFPVDITRMFALSTVCPSAIPVDGISLEVLCEGTNFYFLLISYSNFAYQEVVSILSNYVFLN

Foldseek 3Di:
DQDDPPPDDDPDPDPALVVLVVQLVLQQCCFFDPPSVVDVAGDLSNLVSLLVCLVVVSLLSCLVCVVPQCNVVGGTHVVSVQCSQVRNPPSADPPRDGSVCSSVVVVVVVVVVVVVVVVVVVVVVVVVVVVVVD

pLDDT: mean 72.68, std 16.95, range [40.31, 92.81]

InterPro domains:
  IPR016140 Bifunctional inhibitor/plant lipid transfer protein/seed storage helical domain [PF14368] (12-91)
  IPR036312 Bifunctional inhibitor/plant lipid transfer protein/seed storage helical domain superfamily [G3DSA:1.10.110.10] (14-94)
  IPR036312 Bifunctional inhibitor/plant lipid transfer protein/seed storage helical domain superfamily [SSF47699]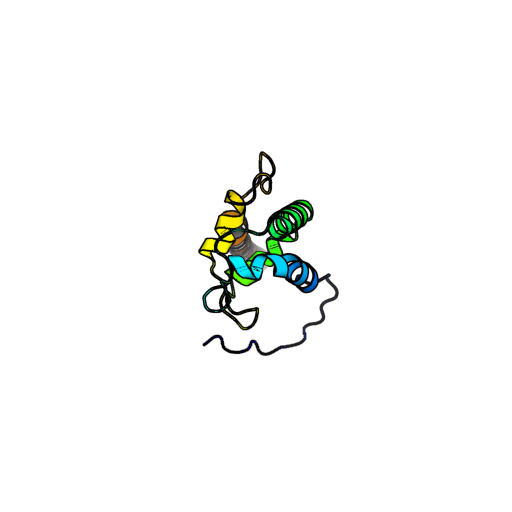 (16-94)
  IPR053353 Plant lipid transfer GPI-anchored [PTHR35747] (6-105)

Organism: NCBI:txid357466